Protein AF-E9PNA0-F1 (afdb_monomer)

Solvent-acc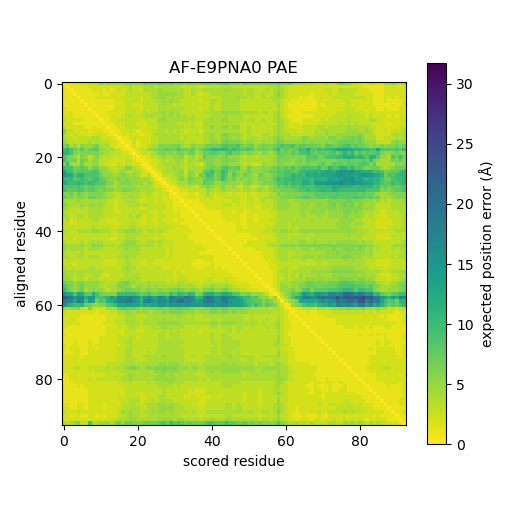essible surface area (backbone atoms only — not comparable to full-atom values): 5784 Å² total; per-residue (Å²): 117,54,44,46,76,70,38,40,88,35,75,40,69,34,59,77,47,86,87,66,7,51,53,67,69,46,77,89,58,78,58,99,44,68,66,46,63,78,32,67,75,46,35,76,75,54,46,62,54,41,55,55,51,50,51,75,65,49,90,64,92,64,53,65,42,71,67,44,54,49,54,50,49,33,43,79,68,72,69,52,90,76,86,49,67,72,59,86,81,63,58,84,112

InterPro domains:
  IPR003000 Sirtuin family [PF02146] (3-93)
  IPR026590 Sirtuin family, catalytic core domain [PS50305] (1-93)
  IPR026591 Sirtuin, catalytic core small domain superfamily [G3DSA:3.30.1600.10] (9-64)
  IPR029035 DHS-like NAD/FAD-binding domain superfamily [SSF52467] (1-93)
  IPR050134 NAD-dependent sirtuin protein deacylases [PTHR11085] (1-93)

pLDDT: mean 90.78, std 7.96, range [58.91, 98.75]

Nearest PDB structures (foldseek):
  6qcn-assembly1_A  TM=9.907E-01  e=9.527E-11  Homo sapiens
  1q17-assembly1_C  TM=9.558E-01  e=3.718E-10  Saccharomyces cerevisiae
  1q17-assembly1_B  TM=9.524E-01  e=4.819E-10  Saccharomyces cerevisiae
  1q1a-assembly1_A  TM=9.655E-01  e=9.834E-10  Saccharomyces cerevisiae
  1q17-assembly1_A  TM=9.438E-01  e=7.111E-10  Saccharomyces cerevisiae

Mean predicted aligned error: 3.94 Å

Sequence (93 aa):
MVGAGISTPSGIPDFRSPGSGLYSNLQQYDLPYPEAIFELPFFFHNPKPFFTLAKELYPGNYKPNVTHYFLRLLHDKGLLLRLYTQNIDGLER

Foldseek 3Di:
DEECVQCVVLVRADQDPPPGHPQNPLVVVPDPGSCLQVDPVSCVVPVPSVVVVVVVPPPDPGERDPVLVVLVVCVVVVNDPDDDYPDPNPNND

Secondary structure (DSSP, 8-state):
-B-GGGTGGGT---SSSTTTSGGGG-GGG--SSGGGGG-HHHHHH--HHHHHHHHHHTT------HHHHHHHHHHHTT--S---B---S-TT-

Radius of gyration: 15.57 Å; Cα contacts (8 Å, |Δi|>4): 85; chains: 1; bounding box: 37×23×42 Å

Organism: Homo sapiens (NCBI:txid9606)

Structure (mmCIF, N/CA/C/O backbone):
data_AF-E9PNA0-F1
#
_entry.id   AF-E9PNA0-F1
#
loop_
_atom_site.group_PDB
_atom_site.id
_atom_site.type_symbol
_atom_site.label_atom_id
_atom_site.label_alt_id
_atom_site.label_comp_id
_atom_site.label_asym_id
_atom_site.label_entity_id
_atom_site.label_seq_id
_atom_site.pdbx_PDB_ins_code
_atom_site.Cartn_x
_atom_site.Cartn_y
_atom_site.Cartn_z
_atom_site.occupancy
_atom_site.B_iso_or_equiv
_atom_site.auth_seq_id
_atom_site.auth_comp_id
_atom_site.auth_asym_id
_atom_site.auth_atom_id
_atom_site.pdbx_PDB_model_num
ATOM 1 N N . MET A 1 1 ? -10.556 7.391 4.195 1.00 94.69 1 MET A N 1
ATOM 2 C CA . MET A 1 1 ? -9.784 6.923 3.026 1.00 94.69 1 MET A CA 1
ATOM 3 C C . MET A 1 1 ? -8.324 6.877 3.437 1.00 94.69 1 MET A C 1
ATOM 5 O O . MET A 1 1 ? -7.911 7.785 4.147 1.00 94.69 1 MET A O 1
ATOM 9 N N . VAL A 1 2 ? -7.588 5.833 3.064 1.00 97.12 2 VAL A N 1
ATOM 10 C CA . VAL A 1 2 ? -6.176 5.622 3.431 1.00 97.12 2 VAL A CA 1
ATOM 11 C C . VAL A 1 2 ? -5.35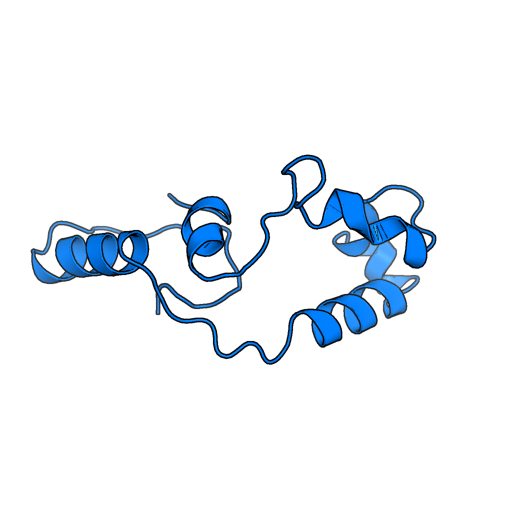8 5.168 2.214 1.00 97.12 2 VAL A C 1
ATOM 13 O O . VAL A 1 2 ? -5.922 4.843 1.167 1.00 97.12 2 VAL A O 1
ATOM 16 N N . GLY A 1 3 ? -4.034 5.177 2.341 1.00 95.75 3 GLY A N 1
ATOM 17 C CA . GLY A 1 3 ? -3.090 4.673 1.341 1.00 95.75 3 GLY A CA 1
ATOM 18 C C . GLY A 1 3 ? -1.777 4.253 2.002 1.00 95.75 3 GLY A C 1
ATOM 19 O O . GLY A 1 3 ? -1.711 4.190 3.230 1.00 95.75 3 GLY A O 1
ATOM 20 N N . ALA A 1 4 ? -0.729 4.018 1.206 1.00 93.94 4 ALA A N 1
ATOM 21 C CA . ALA A 1 4 ? 0.467 3.281 1.643 1.00 93.94 4 ALA A CA 1
ATOM 22 C C . ALA A 1 4 ? 1.174 3.864 2.880 1.00 93.94 4 ALA A C 1
ATOM 24 O O . ALA A 1 4 ? 1.791 3.130 3.644 1.00 93.94 4 ALA A O 1
ATOM 25 N N . GLY A 1 5 ? 1.024 5.169 3.132 1.00 94.38 5 GLY A N 1
ATOM 26 C CA . GLY A 1 5 ? 1.573 5.833 4.315 1.00 94.38 5 GLY A CA 1
ATOM 27 C C . GLY A 1 5 ? 1.131 5.224 5.651 1.00 94.38 5 GLY A C 1
ATOM 28 O O . GLY A 1 5 ? 1.881 5.305 6.618 1.00 94.38 5 GLY A O 1
ATOM 29 N N . ILE A 1 6 ? -0.040 4.576 5.732 1.00 96.50 6 ILE A N 1
ATOM 30 C CA . ILE A 1 6 ? -0.446 3.892 6.972 1.00 96.50 6 ILE A CA 1
ATOM 31 C C . ILE A 1 6 ? 0.324 2.589 7.205 1.00 96.50 6 ILE A C 1
ATOM 33 O O . ILE A 1 6 ? 0.378 2.134 8.344 1.00 96.50 6 ILE A O 1
ATOM 37 N N . SER A 1 7 ? 0.928 2.013 6.163 1.00 95.12 7 SER A N 1
ATOM 38 C CA . SER A 1 7 ? 1.637 0.728 6.182 1.00 95.12 7 SER A CA 1
ATOM 39 C C . SER A 1 7 ? 3.160 0.884 6.273 1.00 95.12 7 SER A C 1
ATOM 41 O O . SER A 1 7 ? 3.849 -0.087 6.590 1.00 95.12 7 SER A O 1
ATOM 43 N N . THR A 1 8 ? 3.703 2.099 6.114 1.00 93.50 8 THR A N 1
ATOM 44 C CA . THR A 1 8 ? 5.148 2.353 6.284 1.00 93.50 8 THR A CA 1
ATOM 45 C C . THR A 1 8 ? 5.684 1.971 7.667 1.00 93.50 8 THR A C 1
ATOM 47 O O . THR A 1 8 ? 6.735 1.328 7.717 1.00 93.50 8 THR A O 1
ATOM 50 N N . PRO A 1 9 ? 4.971 2.195 8.796 1.00 94.50 9 PRO A N 1
ATOM 51 C CA . PRO A 1 9 ? 5.433 1.724 10.105 1.00 94.50 9 PRO A CA 1
ATOM 52 C C . PRO A 1 9 ? 5.365 0.199 10.262 1.00 94.50 9 PRO A C 1
ATOM 54 O O . PRO A 1 9 ? 5.957 -0.350 11.186 1.00 94.50 9 PRO A O 1
ATOM 57 N N . SER A 1 10 ? 4.638 -0.490 9.378 1.00 93.06 10 SER A N 1
ATOM 58 C CA . SER A 1 10 ? 4.574 -1.953 9.321 1.00 93.06 10 SER A CA 1
ATOM 59 C C . SER A 1 10 ? 5.706 -2.566 8.492 1.00 93.06 10 SER A C 1
ATOM 61 O O . SER A 1 10 ? 5.742 -3.785 8.346 1.00 93.06 10 SER A O 1
ATOM 63 N N . GLY A 1 11 ? 6.634 -1.752 7.972 1.00 89.75 11 GLY A N 1
ATOM 64 C CA . GLY A 1 11 ? 7.766 -2.201 7.157 1.00 89.75 11 GLY A CA 1
ATOM 65 C C . GLY A 1 11 ? 7.452 -2.344 5.667 1.00 89.75 11 GLY A C 1
ATOM 66 O O . GLY A 1 11 ? 8.264 -2.904 4.935 1.00 89.75 11 GLY A O 1
ATOM 67 N N . ILE A 1 12 ? 6.295 -1.848 5.219 1.00 89.38 12 ILE A N 1
ATOM 68 C CA . ILE A 1 12 ? 5.901 -1.850 3.808 1.00 89.38 12 ILE A CA 1
ATOM 69 C C . ILE A 1 12 ? 6.264 -0.486 3.213 1.00 89.38 12 ILE A C 1
ATOM 71 O O . ILE A 1 12 ? 5.723 0.522 3.671 1.00 89.38 12 ILE A O 1
ATOM 75 N N . PRO A 1 13 ? 7.175 -0.406 2.228 1.00 88.69 13 PRO A N 1
ATOM 76 C CA . PRO A 1 13 ? 7.542 0.870 1.631 1.00 88.69 13 PRO A CA 1
ATOM 77 C C . PRO A 1 13 ? 6.334 1.503 0.938 1.00 88.69 13 PRO A C 1
ATOM 79 O O . PRO A 1 13 ? 5.470 0.813 0.395 1.00 88.69 13 PRO A O 1
ATOM 82 N N . ASP A 1 14 ? 6.282 2.833 0.931 1.00 89.31 14 ASP A N 1
ATOM 83 C CA . ASP A 1 14 ? 5.361 3.526 0.043 1.00 89.31 14 ASP A CA 1
ATOM 84 C C . ASP A 1 14 ? 5.916 3.558 -1.390 1.00 89.31 14 ASP A C 1
ATOM 86 O O . ASP A 1 14 ? 6.996 3.049 -1.691 1.00 89.31 14 ASP A O 1
ATOM 90 N N . PHE A 1 15 ? 5.166 4.164 -2.305 1.00 86.81 15 PHE A N 1
ATOM 91 C CA . PHE A 1 15 ? 5.582 4.243 -3.702 1.00 86.81 15 PHE A CA 1
ATOM 92 C C . PHE A 1 15 ? 6.493 5.442 -3.989 1.00 86.81 15 PHE A C 1
ATOM 94 O O . PHE A 1 15 ? 7.387 5.342 -4.826 1.00 86.81 15 PHE A O 1
ATOM 101 N N . ARG A 1 16 ? 6.255 6.584 -3.329 1.00 87.50 16 ARG A N 1
ATOM 102 C CA . ARG A 1 16 ? 6.717 7.906 -3.793 1.00 87.50 16 ARG A CA 1
ATOM 103 C C . ARG A 1 16 ? 7.733 8.595 -2.885 1.00 87.50 16 ARG A C 1
ATOM 105 O O . ARG A 1 16 ? 8.258 9.626 -3.299 1.00 87.50 16 ARG A O 1
ATOM 112 N N . SER A 1 17 ? 8.006 8.092 -1.679 1.00 86.56 17 SER A N 1
ATOM 113 C CA . SER A 1 17 ? 8.976 8.738 -0.791 1.00 86.56 17 SER A CA 1
ATOM 114 C C . SER A 1 17 ? 10.361 8.793 -1.455 1.00 86.56 17 SER A C 1
ATOM 116 O O . SER A 1 17 ? 10.852 7.766 -1.927 1.00 86.56 17 SER A O 1
ATOM 118 N N . PRO A 1 18 ? 11.025 9.962 -1.515 1.00 83.44 18 PRO A N 1
ATOM 119 C CA . PRO A 1 18 ? 12.369 10.059 -2.079 1.00 83.44 18 PRO A CA 1
ATOM 120 C C . PRO A 1 18 ? 13.363 9.185 -1.304 1.00 83.44 18 PRO A C 1
ATOM 122 O O . PRO A 1 18 ? 13.456 9.277 -0.081 1.00 83.44 18 PRO A O 1
ATOM 125 N N . GLY A 1 19 ? 14.108 8.332 -2.008 1.00 81.06 19 GLY A N 1
ATOM 126 C CA . GLY A 1 19 ? 15.176 7.497 -1.439 1.00 81.06 19 GLY A CA 1
ATOM 127 C C . GLY A 1 19 ? 14.723 6.226 -0.706 1.00 81.06 19 GLY A C 1
ATOM 128 O O . GLY A 1 19 ? 15.519 5.301 -0.582 1.00 81.06 19 GLY A O 1
ATOM 129 N N . SER A 1 20 ? 13.467 6.136 -0.259 1.00 80.00 20 SER A N 1
ATOM 130 C CA . SER A 1 20 ? 12.914 4.941 0.408 1.00 80.00 20 SER A CA 1
ATOM 131 C C . SER A 1 20 ? 11.698 4.335 -0.297 1.00 80.00 20 SER A C 1
ATOM 133 O O . SER A 1 20 ? 11.386 3.165 -0.081 1.00 80.00 20 SER A O 1
ATOM 135 N N . GLY A 1 21 ? 11.015 5.115 -1.134 1.00 79.56 21 GLY A N 1
ATOM 136 C CA . GLY A 1 21 ? 9.840 4.691 -1.879 1.00 79.56 21 GLY A CA 1
ATOM 137 C C . GLY A 1 21 ? 10.199 3.794 -3.057 1.00 79.56 21 GLY A C 1
ATOM 138 O O . GLY A 1 21 ? 11.280 3.897 -3.644 1.00 79.56 21 GLY A O 1
ATOM 139 N N . LEU A 1 22 ? 9.257 2.933 -3.427 1.00 82.19 22 LEU A N 1
ATOM 140 C CA . LEU A 1 22 ? 9.433 1.900 -4.442 1.00 82.19 22 LEU A CA 1
ATOM 141 C C . LEU A 1 22 ? 9.998 2.446 -5.757 1.00 82.19 22 LEU A C 1
ATOM 143 O O . LEU A 1 22 ? 10.971 1.900 -6.267 1.00 82.19 22 LEU A O 1
ATOM 147 N N . TYR A 1 23 ? 9.455 3.560 -6.261 1.00 82.00 23 TYR A N 1
ATOM 148 C CA . TYR A 1 23 ? 9.868 4.157 -7.536 1.00 82.00 23 TYR A CA 1
ATOM 149 C C . TYR A 1 23 ? 11.321 4.640 -7.556 1.00 82.00 23 TYR A C 1
ATOM 151 O O . TYR A 1 23 ? 11.921 4.702 -8.627 1.00 82.00 23 TYR A O 1
ATOM 159 N N . SER A 1 24 ? 11.915 4.927 -6.392 1.00 78.06 24 SER A N 1
ATOM 160 C CA . SER A 1 24 ? 13.330 5.312 -6.303 1.00 78.06 24 SER A CA 1
ATOM 161 C C . SER A 1 24 ? 14.280 4.127 -6.528 1.00 78.06 24 SER A C 1
ATOM 163 O O . SER A 1 24 ? 15.445 4.340 -6.849 1.00 78.06 24 SER A O 1
ATOM 165 N N . ASN A 1 25 ? 13.788 2.886 -6.414 1.00 74.50 25 ASN A N 1
ATOM 166 C CA . ASN A 1 25 ? 14.593 1.660 -6.425 1.00 74.50 25 ASN A CA 1
ATOM 167 C C . ASN A 1 25 ? 14.331 0.758 -7.650 1.00 74.50 25 ASN A C 1
ATOM 169 O O . ASN A 1 25 ? 14.758 -0.394 -7.675 1.00 74.50 25 ASN A O 1
ATOM 173 N N . LEU A 1 26 ? 13.648 1.261 -8.689 1.00 82.06 26 LEU A N 1
ATOM 174 C CA . LEU A 1 26 ? 13.277 0.465 -9.873 1.00 82.06 26 LEU A CA 1
ATOM 175 C C . LEU A 1 26 ? 14.292 0.500 -11.026 1.00 82.06 26 LEU A C 1
ATOM 177 O O . LEU A 1 26 ? 14.024 -0.057 -12.088 1.00 82.06 26 LEU A O 1
ATOM 181 N N . GLN A 1 27 ? 15.460 1.121 -10.841 1.00 75.50 27 GLN A N 1
ATOM 182 C CA . GLN A 1 27 ? 16.461 1.280 -11.910 1.00 75.50 27 GLN A CA 1
ATOM 183 C C . GLN A 1 27 ? 16.912 -0.060 -12.519 1.00 75.50 27 GLN A C 1
ATOM 185 O O . GLN A 1 27 ? 17.238 -0.123 -13.699 1.00 75.50 27 GLN A O 1
ATOM 190 N N . GLN A 1 28 ? 16.864 -1.148 -11.742 1.00 79.00 28 GLN A N 1
ATOM 191 C CA . GLN A 1 28 ? 17.219 -2.499 -12.193 1.00 79.00 28 GLN A CA 1
ATOM 192 C C . GLN A 1 28 ? 16.260 -3.108 -13.233 1.00 79.00 28 GLN A C 1
ATOM 194 O O . GLN A 1 28 ? 16.582 -4.130 -13.837 1.00 79.00 28 GLN A O 1
ATOM 199 N N . TYR A 1 29 ? 15.080 -2.517 -13.433 1.00 82.88 29 TYR A N 1
ATOM 200 C CA . TYR A 1 29 ? 14.016 -3.082 -14.265 1.00 82.88 29 TYR A CA 1
ATOM 201 C C . TYR A 1 29 ? 13.969 -2.537 -15.700 1.00 82.88 29 TYR A C 1
ATOM 203 O O . TYR A 1 29 ? 13.100 -2.971 -16.455 1.00 82.88 29 TYR A O 1
ATOM 211 N N . ASP A 1 30 ? 14.880 -1.624 -16.064 1.00 85.25 30 ASP A N 1
ATOM 212 C CA . ASP A 1 30 ? 14.970 -0.994 -17.396 1.00 85.25 30 ASP A CA 1
ATOM 213 C C . ASP A 1 30 ? 13.607 -0.485 -17.906 1.00 85.25 30 ASP A C 1
ATOM 215 O O . ASP A 1 30 ? 13.129 -0.810 -18.993 1.00 85.25 30 ASP A O 1
ATOM 219 N N . LEU A 1 31 ? 12.915 0.255 -17.036 1.00 88.62 31 LEU A N 1
ATOM 220 C CA . LEU A 1 31 ? 11.586 0.792 -17.312 1.00 88.62 31 LEU A CA 1
ATOM 221 C C . LEU A 1 31 ? 11.693 2.125 -18.067 1.00 88.62 31 LEU A C 1
ATOM 223 O O . LEU A 1 31 ? 12.571 2.928 -17.747 1.00 88.62 31 LEU A O 1
ATOM 227 N N . PRO A 1 32 ? 10.754 2.436 -18.983 1.00 90.75 32 PRO A N 1
ATOM 228 C CA . PRO A 1 32 ? 10.719 3.744 -19.644 1.00 90.75 32 PRO A CA 1
ATOM 229 C C . PRO A 1 32 ? 10.457 4.891 -18.652 1.00 90.75 32 PRO A C 1
ATOM 231 O O . PRO A 1 32 ? 10.925 6.009 -18.848 1.00 90.75 32 PRO A O 1
ATOM 234 N N . TYR A 1 33 ? 9.706 4.605 -17.589 1.00 90.62 33 TYR A N 1
ATOM 235 C CA . TYR A 1 33 ? 9.467 5.452 -16.422 1.00 90.62 33 TYR A CA 1
ATOM 236 C C . TYR A 1 33 ? 8.982 4.559 -15.262 1.00 90.62 33 TYR A C 1
ATOM 238 O O . TYR A 1 33 ? 8.475 3.462 -15.519 1.00 90.62 33 TYR A O 1
ATOM 246 N N . PRO A 1 34 ? 9.140 4.970 -13.990 1.00 88.50 34 PRO A N 1
ATOM 247 C CA . PRO A 1 34 ? 8.892 4.101 -12.834 1.00 88.50 34 PRO A CA 1
ATOM 248 C C . PRO A 1 34 ? 7.480 3.509 -12.766 1.00 88.50 34 PRO A C 1
ATOM 250 O O . PRO A 1 34 ? 7.316 2.348 -12.397 1.00 88.50 34 PRO A O 1
ATOM 253 N N . GLU A 1 35 ? 6.461 4.281 -13.140 1.00 90.94 35 GLU A N 1
ATOM 254 C CA . GLU A 1 35 ? 5.055 3.880 -13.082 1.00 90.94 35 GLU A CA 1
ATOM 255 C C . GLU A 1 35 ? 4.699 2.789 -14.097 1.00 90.94 35 GLU A C 1
ATOM 257 O O . GLU A 1 35 ? 3.744 2.047 -13.864 1.00 90.94 35 GLU A O 1
ATOM 262 N N . ALA A 1 36 ? 5.487 2.628 -15.169 1.00 93.88 36 ALA A N 1
ATOM 263 C CA . ALA A 1 36 ? 5.223 1.663 -16.237 1.00 93.88 36 ALA A CA 1
ATOM 264 C C . ALA A 1 36 ? 5.068 0.230 -15.707 1.00 93.88 36 ALA A C 1
ATOM 266 O O . ALA A 1 36 ? 4.268 -0.542 -16.227 1.00 93.88 36 ALA A O 1
ATOM 267 N N . ILE A 1 37 ? 5.766 -0.123 -14.622 1.00 92.88 37 ILE A N 1
ATOM 268 C CA . ILE A 1 37 ? 5.664 -1.448 -13.990 1.00 92.88 37 IL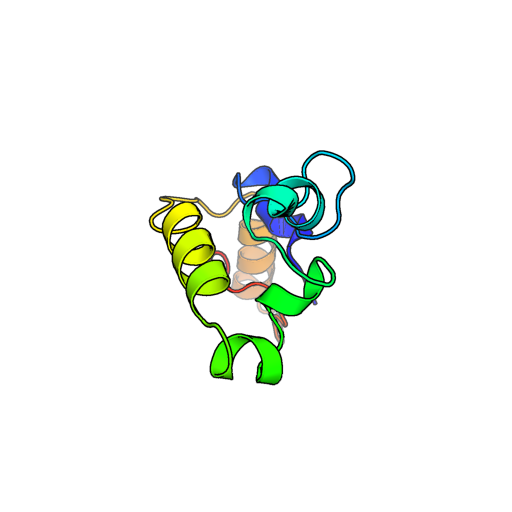E A CA 1
ATOM 269 C C . ILE A 1 37 ? 4.245 -1.792 -13.502 1.00 92.88 37 ILE A C 1
ATOM 271 O O . ILE A 1 37 ? 3.923 -2.971 -13.352 1.00 92.88 37 ILE A O 1
ATOM 275 N N . PHE A 1 38 ? 3.400 -0.784 -13.265 1.00 92.88 38 PHE A N 1
ATOM 276 C CA . PHE A 1 38 ? 2.014 -0.930 -12.811 1.00 92.88 38 PHE A CA 1
ATOM 277 C C . PHE A 1 38 ? 0.981 -0.592 -13.894 1.00 92.88 38 PHE A C 1
ATOM 279 O O . PHE A 1 38 ? -0.219 -0.577 -13.614 1.00 92.88 38 PHE A O 1
ATOM 286 N N . GLU A 1 39 ? 1.408 -0.345 -15.132 1.00 95.94 39 GLU A N 1
ATOM 287 C CA . GLU A 1 39 ? 0.503 -0.097 -16.248 1.00 95.94 39 GLU A CA 1
ATOM 288 C C . GLU A 1 39 ? 0.130 -1.393 -16.974 1.00 95.94 39 GLU A C 1
ATOM 290 O O . GLU A 1 39 ? 0.991 -2.181 -17.366 1.00 95.94 39 GLU A O 1
ATOM 295 N N . LEU A 1 40 ? -1.169 -1.598 -17.227 1.00 96.69 40 LEU A N 1
ATOM 296 C CA . LEU A 1 40 ? -1.657 -2.786 -17.937 1.00 96.69 40 LEU A CA 1
ATOM 297 C C . LEU A 1 40 ? -1.029 -2.966 -19.333 1.00 96.69 40 LEU A C 1
ATOM 299 O O . LEU A 1 40 ? -0.603 -4.085 -19.625 1.00 96.69 40 LEU A O 1
ATOM 303 N N . PRO A 1 41 ? -0.922 -1.931 -20.197 1.00 97.00 41 PRO A N 1
ATOM 304 C CA . PRO A 1 41 ? -0.294 -2.092 -21.509 1.00 97.00 41 PRO A CA 1
ATOM 305 C C . PRO A 1 41 ? 1.157 -2.578 -21.421 1.00 97.00 41 PRO A C 1
ATOM 307 O O . PRO A 1 41 ? 1.548 -3.478 -22.164 1.00 97.00 41 PRO A O 1
ATOM 310 N N . PHE A 1 42 ? 1.937 -2.031 -20.483 1.00 95.94 42 PHE A N 1
ATOM 311 C CA . PHE A 1 42 ? 3.312 -2.463 -20.252 1.00 95.94 42 PHE A CA 1
ATOM 312 C C . PHE A 1 42 ? 3.360 -3.893 -19.713 1.00 95.94 42 PHE A C 1
ATOM 314 O O . PHE A 1 42 ? 4.110 -4.710 -20.238 1.00 95.94 42 PHE A O 1
ATOM 321 N N . PHE A 1 43 ? 2.515 -4.230 -18.735 1.00 96.44 43 PHE A N 1
ATOM 322 C CA . PHE A 1 43 ? 2.435 -5.577 -18.171 1.00 96.44 43 PHE A CA 1
ATOM 323 C C . PHE A 1 43 ? 2.129 -6.640 -19.234 1.00 96.44 43 PHE A C 1
ATOM 325 O O . PHE A 1 43 ? 2.777 -7.684 -19.263 1.00 96.44 43 PHE A O 1
ATOM 332 N N . PHE A 1 44 ? 1.183 -6.379 -20.141 1.00 96.75 44 PHE A N 1
ATOM 333 C CA . PHE A 1 44 ? 0.860 -7.317 -21.221 1.00 96.75 44 PHE A CA 1
ATOM 334 C C . PHE A 1 44 ? 1.978 -7.456 -22.261 1.00 96.75 44 PHE A C 1
ATOM 336 O O . PHE A 1 44 ? 2.085 -8.507 -22.891 1.00 96.75 44 PHE A O 1
ATOM 343 N N . HIS A 1 45 ? 2.813 -6.431 -22.439 1.00 96.00 45 HIS A N 1
ATOM 344 C CA . HIS A 1 45 ? 3.975 -6.489 -23.324 1.00 96.00 45 HIS A CA 1
ATOM 345 C C . HIS A 1 45 ? 5.176 -7.188 -22.667 1.00 96.00 45 HIS A C 1
ATOM 347 O O . HIS A 1 45 ? 5.810 -8.049 -23.274 1.00 96.00 45 HIS A O 1
ATOM 353 N N . ASN A 1 46 ? 5.486 -6.829 -21.420 1.00 94.50 46 ASN A N 1
ATOM 354 C CA . ASN A 1 46 ? 6.594 -7.362 -20.641 1.00 94.50 46 ASN A CA 1
ATOM 355 C C . ASN A 1 46 ? 6.203 -7.490 -19.154 1.00 94.50 46 ASN A C 1
ATOM 357 O O . ASN A 1 46 ? 6.418 -6.566 -18.368 1.00 94.50 46 ASN A O 1
ATOM 361 N N . PRO A 1 47 ? 5.686 -8.652 -18.721 1.00 95.75 47 PRO A N 1
ATOM 362 C CA . PRO A 1 47 ? 5.247 -8.848 -17.339 1.00 95.75 47 PRO A CA 1
ATOM 363 C C . PRO A 1 47 ? 6.401 -9.138 -16.363 1.00 95.75 47 PRO A C 1
ATOM 365 O O . PRO A 1 47 ? 6.193 -9.183 -15.148 1.00 95.75 47 PRO A O 1
ATOM 368 N N . LYS A 1 48 ? 7.624 -9.373 -16.863 1.00 94.31 48 LYS A N 1
ATOM 369 C CA . LYS A 1 48 ? 8.767 -9.820 -16.050 1.00 94.31 48 LYS A CA 1
ATOM 370 C C . LYS A 1 48 ? 9.133 -8.834 -14.928 1.00 94.31 48 LYS A C 1
ATOM 372 O O . LYS A 1 48 ? 9.301 -9.315 -13.808 1.00 94.31 48 LYS A O 1
ATOM 377 N N . PRO A 1 49 ? 9.230 -7.505 -15.153 1.00 93.00 49 PRO A N 1
ATOM 378 C CA . PRO A 1 49 ? 9.499 -6.547 -14.080 1.00 93.00 49 PRO A CA 1
ATOM 379 C C . PRO A 1 49 ? 8.504 -6.647 -12.923 1.00 93.00 49 PRO A C 1
ATOM 381 O O . PRO A 1 49 ? 8.917 -6.763 -11.772 1.00 93.00 49 PRO A O 1
ATOM 384 N N . PHE A 1 50 ? 7.204 -6.701 -13.232 1.00 93.19 50 PHE A N 1
ATOM 385 C CA . PHE A 1 50 ? 6.156 -6.827 -12.221 1.00 93.19 50 PHE A CA 1
ATOM 386 C C . PHE A 1 50 ? 6.303 -8.113 -11.404 1.00 93.19 50 PHE A C 1
ATOM 388 O O . PHE A 1 50 ? 6.249 -8.062 -10.181 1.00 93.19 50 PHE A O 1
ATOM 395 N N . PHE A 1 51 ? 6.516 -9.267 -12.047 1.00 92.31 51 PHE A N 1
ATOM 396 C CA . PHE A 1 51 ? 6.641 -10.534 -11.319 1.00 92.31 51 PHE A CA 1
ATOM 397 C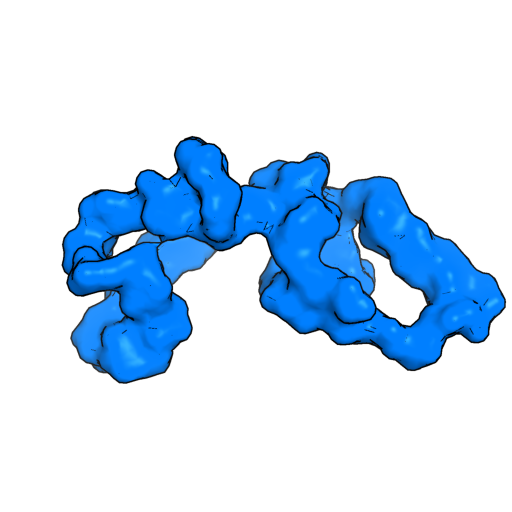 C . PHE A 1 51 ? 7.905 -10.618 -10.461 1.00 92.31 51 PHE A C 1
ATOM 399 O O . PHE A 1 51 ? 7.854 -11.185 -9.368 1.00 92.31 51 PHE A O 1
ATOM 406 N N . THR A 1 52 ? 9.024 -10.056 -10.921 1.00 89.88 52 THR A N 1
ATOM 407 C CA . THR A 1 52 ? 10.246 -9.969 -10.110 1.00 89.88 52 THR A CA 1
ATOM 408 C C . THR A 1 52 ? 10.001 -9.108 -8.874 1.00 89.88 52 THR A C 1
ATOM 410 O O . THR A 1 52 ? 10.239 -9.571 -7.761 1.00 89.88 52 THR A O 1
ATOM 413 N N . LEU A 1 53 ? 9.420 -7.920 -9.055 1.00 87.69 53 LEU A N 1
ATOM 414 C CA . LEU A 1 53 ? 9.072 -7.021 -7.960 1.0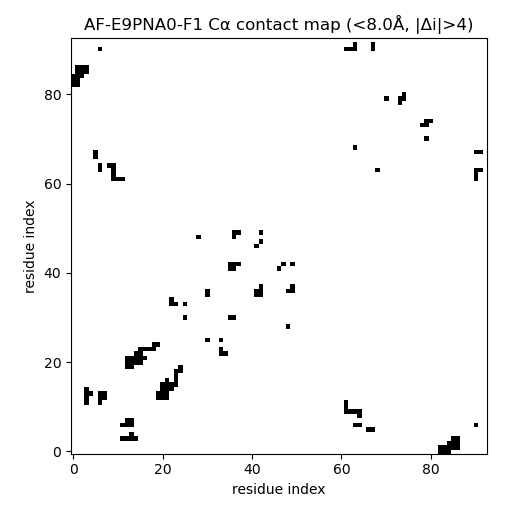0 87.69 53 LEU A CA 1
ATOM 415 C C . LEU A 1 53 ? 8.067 -7.655 -6.986 1.00 87.69 53 LEU A C 1
ATOM 417 O O . LEU A 1 53 ? 8.251 -7.614 -5.774 1.00 87.69 53 LEU A O 1
ATOM 421 N N . ALA A 1 54 ? 7.008 -8.284 -7.498 1.00 87.38 54 ALA A N 1
ATOM 422 C CA . ALA A 1 54 ? 5.998 -8.949 -6.681 1.00 87.38 54 ALA A CA 1
ATOM 423 C C . ALA A 1 54 ? 6.615 -10.043 -5.798 1.00 87.38 54 ALA A C 1
ATOM 425 O O . ALA A 1 54 ? 6.211 -10.195 -4.649 1.00 87.38 54 ALA A O 1
ATOM 426 N N . LYS A 1 55 ? 7.622 -10.765 -6.302 1.00 85.19 55 LYS A N 1
ATOM 427 C CA . LYS A 1 55 ? 8.370 -11.765 -5.531 1.00 85.19 55 LYS A CA 1
ATOM 428 C C . LYS A 1 55 ? 9.278 -11.144 -4.464 1.00 85.19 55 LYS A C 1
ATOM 430 O O . LYS A 1 55 ? 9.504 -11.773 -3.442 1.00 85.19 55 LYS A O 1
ATOM 435 N N . GLU A 1 56 ? 9.797 -9.939 -4.670 1.00 79.94 56 GLU A N 1
ATOM 436 C CA . GLU A 1 56 ? 10.538 -9.211 -3.626 1.00 79.94 56 GLU A CA 1
ATOM 437 C C . GLU A 1 56 ? 9.604 -8.739 -2.501 1.00 79.94 56 GLU A C 1
ATOM 439 O O . GLU A 1 56 ? 9.998 -8.697 -1.337 1.00 79.94 56 GLU A O 1
ATOM 444 N N . LEU A 1 57 ? 8.348 -8.435 -2.839 1.00 76.38 57 LEU A N 1
ATOM 445 C CA . LEU A 1 57 ? 7.323 -7.988 -1.893 1.00 76.38 57 LEU A CA 1
ATOM 446 C C . LEU A 1 57 ? 6.600 -9.149 -1.172 1.00 76.38 57 LEU A C 1
ATOM 448 O O . LEU A 1 57 ? 6.012 -8.929 -0.112 1.00 76.38 57 LEU A O 1
ATOM 452 N N . TYR A 1 58 ? 6.638 -10.378 -1.708 1.00 75.50 58 TYR A N 1
ATOM 453 C CA . TYR A 1 58 ? 5.971 -11.567 -1.150 1.00 75.50 58 TYR A CA 1
ATOM 454 C C . TYR A 1 58 ? 6.939 -12.723 -0.833 1.00 75.50 58 TYR A C 1
ATOM 456 O O . TYR A 1 58 ? 7.732 -13.096 -1.694 1.00 75.50 58 TYR A O 1
ATOM 464 N N . PRO A 1 59 ? 6.794 -13.434 0.306 1.00 58.91 59 PRO A N 1
ATOM 465 C CA . PRO A 1 59 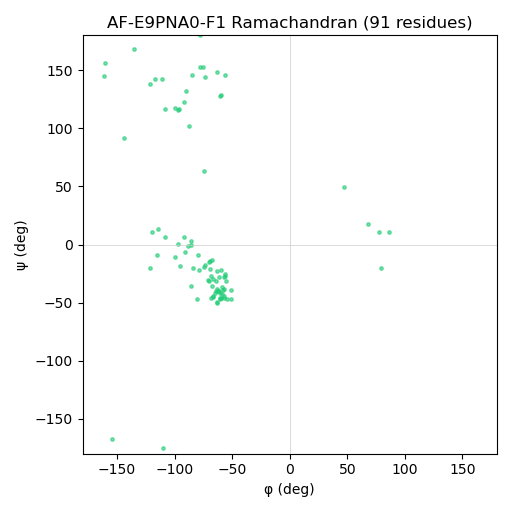? 5.857 -13.212 1.406 1.00 58.91 59 PRO A CA 1
ATOM 466 C C . PRO A 1 59 ? 6.506 -12.423 2.554 1.00 58.91 59 PRO A C 1
ATOM 468 O O . PRO A 1 59 ? 7.406 -12.918 3.232 1.00 58.91 59 PRO A O 1
ATOM 471 N N . GLY A 1 60 ? 6.010 -11.216 2.825 1.00 65.75 60 GLY A N 1
ATOM 472 C CA . GLY A 1 60 ? 6.314 -10.518 4.071 1.00 65.75 60 GLY A CA 1
ATOM 473 C C . GLY A 1 60 ? 5.267 -10.829 5.139 1.00 65.75 60 GLY A C 1
ATOM 474 O O . GLY A 1 60 ? 4.084 -10.563 4.947 1.00 65.75 60 GLY A O 1
ATOM 475 N N . ASN A 1 61 ? 5.689 -11.364 6.290 1.00 73.69 61 ASN A N 1
ATOM 476 C CA . ASN A 1 61 ? 4.851 -11.449 7.495 1.00 73.69 61 ASN A CA 1
ATOM 477 C C . ASN A 1 61 ? 4.730 -10.059 8.148 1.00 73.69 61 ASN A C 1
ATOM 479 O O . ASN A 1 61 ? 5.210 -9.833 9.262 1.00 73.69 61 ASN A O 1
ATOM 483 N N . TYR A 1 62 ? 4.133 -9.107 7.434 1.00 89.44 62 TYR A N 1
ATOM 484 C CA . TYR A 1 62 ? 3.876 -7.767 7.949 1.00 89.44 62 TYR A CA 1
ATOM 485 C C . TYR A 1 62 ? 2.726 -7.804 8.954 1.00 89.44 62 TYR A C 1
ATOM 487 O O . TYR A 1 62 ? 1.775 -8.574 8.815 1.00 89.44 62 TYR A O 1
ATOM 495 N N . LYS A 1 63 ? 2.817 -6.976 9.995 1.00 93.50 63 LYS A N 1
ATOM 496 C CA . LYS A 1 63 ? 1.779 -6.871 11.025 1.00 93.50 63 LYS A CA 1
ATOM 497 C C . LYS A 1 63 ? 1.075 -5.520 10.933 1.00 93.50 63 LYS A C 1
ATOM 499 O O . LYS A 1 63 ? 1.758 -4.514 10.716 1.00 93.50 63 LYS A O 1
ATOM 504 N N . PRO A 1 64 ? -0.249 -5.460 11.159 1.00 96.00 64 PRO A N 1
ATOM 505 C CA . PRO A 1 64 ? -0.944 -4.192 11.327 1.00 96.00 64 PRO A CA 1
ATOM 506 C C . PRO A 1 64 ? -0.311 -3.376 12.463 1.00 96.00 64 PRO A C 1
ATOM 508 O O . PRO A 1 64 ? 0.174 -3.927 13.452 1.00 96.00 64 PRO A O 1
ATOM 511 N N . ASN A 1 65 ? -0.303 -2.055 12.318 1.00 97.00 65 ASN A N 1
ATOM 512 C CA . ASN A 1 65 ? 0.236 -1.129 13.319 1.00 97.00 65 ASN A CA 1
ATOM 513 C C . ASN A 1 65 ? -0.879 -0.322 14.008 1.00 97.00 65 ASN A C 1
ATOM 515 O O . ASN A 1 65 ? -2.066 -0.534 13.760 1.00 97.00 65 ASN A O 1
ATOM 519 N N . VAL A 1 66 ? -0.502 0.625 14.873 1.00 98.06 66 VAL A N 1
ATOM 520 C CA . VAL A 1 66 ? -1.436 1.448 15.666 1.00 98.06 66 VAL A CA 1
ATOM 521 C C . VAL A 1 66 ? -2.523 2.108 14.809 1.00 98.06 66 VAL A C 1
ATOM 523 O O . VAL A 1 66 ? -3.680 2.128 15.222 1.00 98.06 66 VAL A O 1
ATOM 526 N N . THR A 1 67 ? -2.199 2.585 13.605 1.00 98.00 67 THR A N 1
ATOM 527 C CA . THR A 1 67 ? -3.181 3.208 12.701 1.00 98.00 67 THR A CA 1
ATOM 528 C C . THR A 1 67 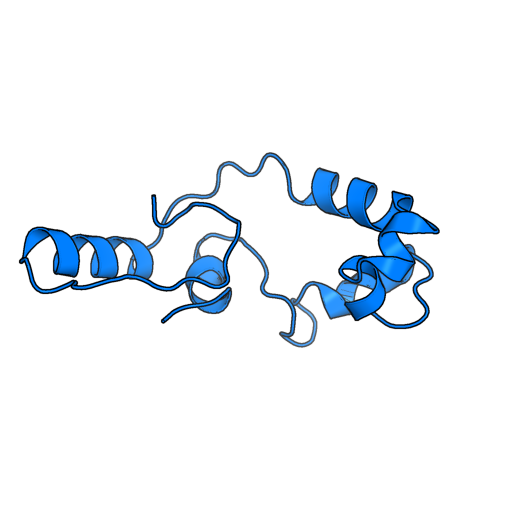? -4.250 2.212 12.251 1.00 98.00 67 THR A C 1
ATOM 530 O O . THR A 1 67 ? -5.434 2.542 12.224 1.00 98.00 67 THR A O 1
ATOM 533 N N . HIS A 1 68 ? -3.861 0.970 11.963 1.00 98.19 68 HIS A N 1
ATOM 534 C CA . HIS A 1 68 ? -4.791 -0.099 11.593 1.00 98.19 68 HIS A CA 1
ATOM 535 C C . HIS A 1 68 ? -5.700 -0.467 12.772 1.00 98.19 68 HIS A C 1
ATOM 537 O O . HIS A 1 68 ? -6.920 -0.555 12.627 1.00 98.19 68 HIS A O 1
ATOM 543 N N . TYR A 1 69 ? -5.128 -0.589 13.973 1.00 98.25 69 TYR A N 1
ATOM 544 C CA . TYR A 1 69 ? -5.901 -0.856 15.187 1.00 98.25 69 TYR A CA 1
ATOM 545 C C . TYR A 1 69 ? -6.828 0.301 15.575 1.00 98.25 69 TYR A C 1
ATOM 547 O O . TYR A 1 69 ? -7.906 0.065 16.115 1.00 98.25 69 TYR A O 1
ATOM 555 N N . PHE A 1 70 ? -6.473 1.544 15.256 1.00 98.44 70 PHE A N 1
ATOM 556 C CA . PHE A 1 70 ? -7.374 2.681 15.421 1.00 98.44 70 PHE A CA 1
ATOM 557 C C . PHE A 1 70 ? -8.600 2.576 14.501 1.00 98.44 70 PHE A C 1
ATOM 559 O O . PHE A 1 70 ? -9.725 2.802 14.947 1.00 98.44 70 PHE A O 1
ATOM 566 N N . LEU A 1 71 ? -8.420 2.166 13.241 1.00 98.31 71 LEU A N 1
ATOM 567 C CA . LEU A 1 71 ? -9.543 1.905 12.331 1.00 98.31 71 LEU A CA 1
ATOM 568 C C . LEU A 1 71 ? -10.430 0.769 12.854 1.00 98.31 71 LEU A C 1
ATOM 570 O O . LEU A 1 71 ? -11.657 0.886 12.832 1.00 98.31 71 LEU A O 1
ATOM 574 N N . ARG A 1 72 ? -9.821 -0.286 13.408 1.00 98.38 72 ARG A N 1
ATOM 575 C CA . ARG A 1 72 ? -10.550 -1.359 14.093 1.00 98.38 72 ARG A CA 1
ATOM 576 C C . ARG A 1 72 ? -11.342 -0.846 15.300 1.00 98.38 72 ARG A C 1
ATOM 578 O O . ARG A 1 72 ? -12.502 -1.205 15.453 1.00 98.38 72 ARG A O 1
ATOM 585 N N . LEU A 1 73 ? -10.775 0.050 16.104 1.00 98.69 73 LEU A N 1
ATOM 586 C CA . LEU A 1 73 ? -11.477 0.664 17.234 1.00 98.69 73 LEU A CA 1
ATOM 587 C C . LEU A 1 73 ? -12.708 1.468 16.787 1.00 98.69 73 LEU A C 1
ATOM 589 O O . LEU A 1 73 ? -13.746 1.419 17.446 1.00 98.69 73 LEU A O 1
ATOM 593 N N . LEU A 1 74 ? -12.618 2.205 15.674 1.00 98.62 74 LEU A N 1
ATOM 594 C CA . LEU A 1 74 ? -13.773 2.906 15.100 1.00 98.62 74 LEU A CA 1
ATOM 595 C C . LEU A 1 74 ? -14.865 1.924 14.658 1.00 98.62 74 LEU A C 1
ATOM 597 O O . LEU A 1 74 ? -16.047 2.213 14.847 1.00 98.62 74 LEU A O 1
ATOM 601 N N . HIS A 1 75 ? -14.481 0.772 14.101 1.00 98.38 75 HIS A N 1
ATOM 602 C CA . HIS A 1 75 ? -15.410 -0.312 13.780 1.00 98.38 75 HIS A CA 1
ATOM 603 C C . HIS A 1 75 ? -16.078 -0.876 15.040 1.00 98.38 75 HIS A C 1
ATOM 605 O O . HIS A 1 75 ? -17.304 -0.903 15.106 1.00 98.38 75 HIS A O 1
ATOM 611 N N . ASP A 1 76 ? -15.296 -1.227 16.064 1.00 98.62 76 ASP A N 1
ATOM 612 C CA . ASP A 1 76 ? -15.805 -1.794 17.322 1.00 98.62 76 ASP A CA 1
ATOM 613 C C . ASP A 1 76 ? -16.749 -0.830 18.062 1.00 98.62 76 ASP A C 1
ATOM 615 O O . ASP A 1 76 ? -17.653 -1.255 18.779 1.00 98.62 76 ASP A O 1
ATOM 619 N N . LYS A 1 77 ? -16.573 0.484 17.876 1.00 98.69 77 LYS A N 1
ATOM 620 C CA . LYS A 1 77 ? -17.454 1.526 18.428 1.00 98.69 77 LYS A CA 1
ATOM 621 C C . LYS A 1 77 ? -18.675 1.844 17.556 1.00 98.69 77 LYS A C 1
ATOM 623 O O . LYS A 1 77 ? -19.443 2.731 17.918 1.00 98.69 77 LYS A O 1
ATOM 628 N N . GLY A 1 78 ? -18.847 1.186 16.409 1.00 98.50 78 GLY A N 1
ATOM 629 C CA . GLY A 1 78 ? -19.937 1.467 15.466 1.00 98.50 78 GLY A CA 1
ATOM 630 C C . GLY A 1 78 ? -19.829 2.827 14.762 1.00 98.50 78 GLY A C 1
ATOM 631 O O . GLY A 1 78 ? -20.818 3.320 14.228 1.00 98.50 78 GLY A O 1
ATOM 632 N N . LEU A 1 79 ? -18.644 3.447 14.763 1.00 98.75 79 LEU A N 1
ATOM 633 C CA . LEU A 1 79 ? -18.389 4.767 14.169 1.00 98.75 79 LEU A CA 1
ATOM 634 C C . LEU A 1 79 ? -17.837 4.677 12.739 1.00 98.75 79 LEU A C 1
ATOM 636 O O . LEU A 1 79 ? -17.871 5.657 11.993 1.00 98.75 79 LEU A O 1
ATOM 640 N N . LEU A 1 80 ? -17.310 3.516 12.341 1.00 98.50 80 LEU A N 1
ATOM 641 C CA . LEU A 1 80 ? -16.757 3.308 11.007 1.00 98.50 80 LEU A CA 1
ATOM 642 C C . LEU A 1 80 ? -17.844 2.866 10.019 1.00 98.50 80 LEU A C 1
ATOM 644 O O . LEU A 1 80 ? -18.195 1.692 9.954 1.00 98.50 80 LEU A O 1
ATOM 648 N N . LEU A 1 81 ? -18.316 3.795 9.186 1.00 98.50 81 LEU A N 1
ATOM 649 C CA . LEU A 1 81 ? -19.239 3.473 8.090 1.00 98.50 81 LEU A CA 1
ATOM 650 C C . LEU A 1 81 ? -18.568 2.632 6.990 1.00 98.50 81 LEU A C 1
ATOM 652 O O . LEU A 1 81 ? -19.149 1.676 6.474 1.00 98.50 81 LEU A O 1
ATOM 656 N N . ARG A 1 82 ? -17.360 3.031 6.573 1.00 98.31 82 ARG A N 1
ATOM 657 C CA . ARG A 1 82 ? -16.595 2.360 5.516 1.00 98.31 82 ARG A CA 1
ATOM 658 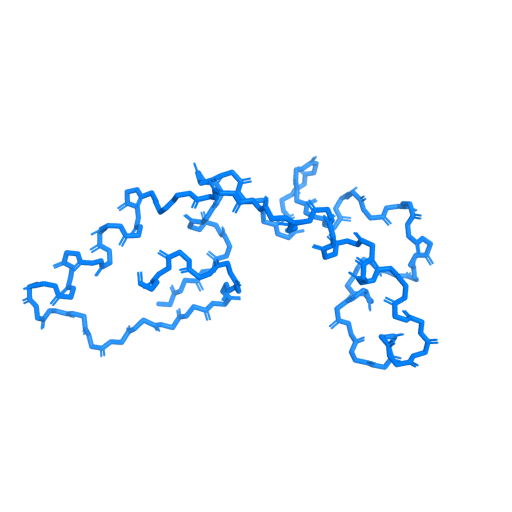C C . ARG A 1 82 ? -15.120 2.741 5.578 1.00 98.31 82 ARG A C 1
ATOM 660 O O . ARG A 1 82 ? -14.788 3.900 5.823 1.00 98.31 82 ARG A O 1
ATOM 667 N N . LEU A 1 83 ? -14.251 1.788 5.259 1.00 97.81 83 LEU A N 1
ATOM 668 C CA . LEU A 1 83 ? -12.837 2.025 5.002 1.00 97.81 83 LEU A CA 1
ATOM 669 C C . LEU A 1 83 ? -12.555 1.862 3.507 1.00 97.81 83 LEU A C 1
ATOM 671 O O . LEU A 1 83 ? -12.726 0.783 2.953 1.00 97.81 83 LEU A O 1
ATOM 675 N N . TYR A 1 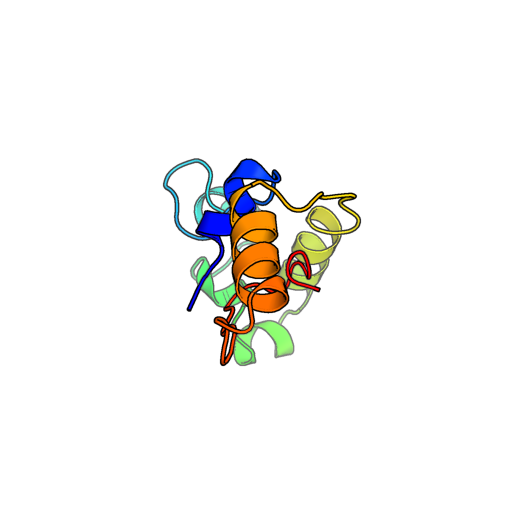84 ? -12.130 2.948 2.866 1.00 98.19 84 TYR A N 1
ATOM 676 C CA . TYR A 1 84 ? -11.602 2.932 1.502 1.00 98.19 84 TYR A CA 1
ATOM 677 C C . TYR A 1 84 ? -10.078 2.953 1.580 1.00 98.19 84 TYR A C 1
ATOM 679 O O . TYR A 1 84 ? -9.523 3.928 2.102 1.00 98.19 84 TYR A O 1
ATOM 687 N N . THR A 1 85 ? -9.425 1.904 1.086 1.00 97.50 85 THR A N 1
ATOM 688 C CA . THR A 1 85 ? -7.964 1.776 1.046 1.00 97.50 85 THR A CA 1
ATOM 689 C C . THR A 1 85 ? -7.475 1.706 -0.398 1.00 97.50 85 THR A C 1
ATOM 691 O O . THR A 1 85 ? -8.146 1.140 -1.259 1.00 97.50 85 THR A O 1
ATOM 694 N N . GLN A 1 86 ? -6.325 2.326 -0.660 1.00 96.25 86 GLN A N 1
ATOM 695 C CA . GLN A 1 86 ? -5.556 2.148 -1.898 1.00 96.25 86 GLN A CA 1
ATOM 696 C C . GLN A 1 86 ? -4.527 1.012 -1.767 1.00 96.25 86 GLN A C 1
ATOM 698 O O . GLN A 1 86 ? -3.851 0.687 -2.740 1.00 96.25 86 GLN A O 1
ATOM 703 N N . ASN A 1 87 ? -4.375 0.443 -0.568 1.00 93.56 87 ASN A N 1
ATOM 704 C CA . ASN A 1 87 ? -3.391 -0.592 -0.289 1.00 93.56 87 ASN A CA 1
ATOM 705 C C . ASN A 1 87 ? -3.857 -1.954 -0.804 1.00 93.56 87 ASN A C 1
ATOM 707 O O . ASN A 1 87 ? -5.051 -2.244 -0.879 1.00 93.56 87 ASN A O 1
ATOM 711 N N . ILE A 1 88 ? -2.880 -2.803 -1.111 1.00 91.81 88 ILE A N 1
ATOM 712 C CA . ILE A 1 88 ? -3.073 -4.204 -1.511 1.00 91.81 88 ILE A CA 1
ATOM 713 C C . ILE A 1 88 ? -2.379 -5.179 -0.544 1.00 91.81 88 ILE A C 1
ATOM 715 O O . ILE A 1 88 ? -2.264 -6.365 -0.841 1.00 91.81 88 ILE A O 1
ATOM 719 N N . ASP A 1 89 ? -1.905 -4.676 0.601 1.00 91.38 89 ASP A N 1
ATOM 720 C CA . ASP A 1 89 ? -1.167 -5.440 1.616 1.00 91.38 89 ASP A CA 1
ATOM 721 C C . ASP A 1 89 ? -2.076 -6.292 2.521 1.00 91.38 89 ASP A C 1
ATOM 723 O O . ASP A 1 89 ? -1.634 -7.298 3.074 1.00 91.38 89 ASP A O 1
ATOM 727 N N . GLY A 1 90 ? -3.359 -5.935 2.627 1.00 91.81 90 GLY A N 1
ATOM 728 C CA . GLY A 1 90 ? -4.359 -6.678 3.387 1.00 91.81 90 GLY A CA 1
ATOM 729 C C . GLY A 1 90 ? -4.296 -6.468 4.899 1.00 91.81 90 GLY A C 1
ATOM 730 O O . GLY A 1 90 ? -4.983 -7.197 5.615 1.00 91.81 90 GLY A O 1
ATOM 731 N N . LEU A 1 91 ? -3.527 -5.494 5.397 1.00 94.06 91 LEU A N 1
ATOM 732 C CA . LEU A 1 91 ? -3.380 -5.233 6.834 1.00 94.06 91 LEU A CA 1
ATOM 733 C C . LEU A 1 91 ? -4.653 -4.677 7.490 1.00 94.06 91 LEU A C 1
ATOM 735 O O . LEU A 1 91 ? -4.748 -4.649 8.717 1.00 94.06 91 LEU A O 1
ATOM 739 N N . GLU A 1 92 ? -5.628 -4.222 6.703 1.00 94.44 92 GLU A N 1
ATOM 740 C CA . GLU A 1 92 ? -6.919 -3.730 7.192 1.00 94.44 92 GLU A CA 1
ATOM 741 C C . GLU A 1 92 ? -7.995 -4.822 7.346 1.00 94.44 92 GLU A C 1
ATOM 743 O O . GLU A 1 92 ? -9.122 -4.496 7.730 1.00 94.44 92 GLU A O 1
ATOM 748 N N . ARG A 1 93 ? -7.681 -6.083 7.012 1.00 87.62 93 ARG A N 1
ATOM 749 C CA . ARG A 1 93 ? -8.609 -7.224 7.117 1.00 87.62 93 ARG A CA 1
ATOM 750 C C . ARG A 1 93 ? -8.800 -7.733 8.544 1.00 87.62 93 ARG A C 1
ATOM 752 O O . ARG A 1 93 ? -7.850 -7.669 9.353 1.00 87.62 93 ARG A O 1
#